Protein AF-K1S4X7-F1 (afdb_monomer_lite)

InterPro domains:
  IPR001668 Plasmid recombination enzyme [PF01076] (70-160)

Radius of gyration: 16.82 Å; chains: 1; bounding box: 41×35×46 Å

Structure (mmCIF, N/CA/C/O backbone):
data_AF-K1S4X7-F1
#
_entry.id   AF-K1S4X7-F1
#
loop_
_atom_site.group_PDB
_atom_site.id
_atom_site.type_symbol
_atom_site.label_atom_id
_atom_site.label_alt_id
_atom_site.label_comp_id
_atom_site.label_asym_id
_atom_site.label_entity_id
_atom_site.label_seq_id
_atom_site.pdbx_PDB_ins_code
_atom_site.Cartn_x
_atom_site.Cartn_y
_atom_site.Cartn_z
_atom_site.occupancy
_atom_site.B_iso_or_equiv
_atom_site.auth_seq_id
_atom_site.auth_comp_id
_atom_site.auth_asym_id
_atom_site.auth_atom_id
_atom_site.pdbx_PDB_model_num
ATOM 1 N N . MET A 1 1 ? -14.798 -7.885 1.237 1.00 91.56 1 MET A N 1
ATOM 2 C CA . MET A 1 1 ? -14.886 -7.491 -0.193 1.00 91.56 1 MET A CA 1
ATOM 3 C C . MET A 1 1 ? -13.473 -7.237 -0.687 1.00 91.56 1 MET A C 1
ATOM 5 O O . MET A 1 1 ? -12.667 -6.780 0.114 1.00 91.56 1 MET A O 1
ATOM 9 N N . ALA A 1 2 ? -13.161 -7.567 -1.940 1.00 95.06 2 ALA A N 1
ATOM 10 C CA . 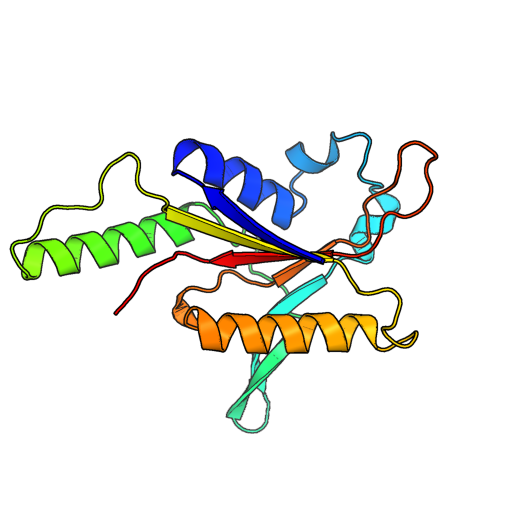ALA A 1 2 ? -11.878 -7.221 -2.541 1.00 95.06 2 ALA A CA 1
ATOM 11 C C . ALA A 1 2 ? -12.097 -6.651 -3.942 1.00 95.06 2 ALA A C 1
ATOM 13 O O . ALA A 1 2 ? -12.882 -7.205 -4.713 1.00 95.06 2 ALA A O 1
ATOM 14 N N . HIS A 1 3 ? -11.396 -5.571 -4.272 1.00 97.50 3 HIS A N 1
ATOM 15 C CA . HIS A 1 3 ? -11.354 -5.031 -5.628 1.00 97.50 3 HIS A CA 1
ATOM 16 C C . HIS A 1 3 ? -9.948 -4.540 -5.960 1.00 97.50 3 HIS A C 1
ATOM 18 O O . HIS A 1 3 ? -9.124 -4.347 -5.069 1.00 97.50 3 HIS A O 1
ATOM 24 N N . ILE A 1 4 ? -9.677 -4.364 -7.252 1.00 97.56 4 ILE A N 1
ATOM 25 C CA . ILE A 1 4 ? -8.390 -3.883 -7.747 1.00 97.56 4 ILE A CA 1
ATOM 26 C C . ILE A 1 4 ? -8.571 -2.560 -8.489 1.00 97.56 4 ILE A C 1
ATOM 28 O O . ILE A 1 4 ? -9.391 -2.458 -9.403 1.00 97.56 4 ILE A O 1
ATOM 32 N N . ALA A 1 5 ? -7.784 -1.560 -8.109 1.00 97.81 5 ALA A N 1
ATOM 33 C CA . ALA A 1 5 ? -7.686 -0.277 -8.790 1.00 97.81 5 ALA A CA 1
ATOM 34 C C . ALA A 1 5 ? -6.362 -0.179 -9.561 1.00 97.81 5 ALA A C 1
ATOM 36 O O . ALA A 1 5 ? -5.360 -0.793 -9.194 1.00 97.81 5 ALA A O 1
ATOM 37 N N . LYS A 1 6 ? -6.363 0.567 -10.670 1.00 97.81 6 LYS A N 1
ATOM 38 C CA . LYS A 1 6 ? -5.221 0.703 -11.587 1.00 97.81 6 LYS A CA 1
ATOM 39 C C . LYS A 1 6 ? -4.834 2.169 -11.703 1.00 97.81 6 LYS A C 1
ATOM 41 O O . LYS A 1 6 ? -5.687 3.000 -12.006 1.00 97.81 6 LYS A O 1
ATOM 46 N N . TYR A 1 7 ? -3.549 2.465 -11.556 1.00 97.62 7 TYR A N 1
ATOM 47 C CA . TYR A 1 7 ? -3.033 3.827 -11.547 1.00 97.62 7 TYR A CA 1
ATOM 48 C C . TYR A 1 7 ? -1.955 4.025 -12.609 1.00 97.62 7 TYR A C 1
ATOM 50 O O . TYR A 1 7 ? -0.983 3.272 -12.719 1.00 97.62 7 TYR A O 1
ATOM 58 N N . LYS A 1 8 ? -2.147 5.083 -13.398 1.00 96.75 8 LYS A N 1
ATOM 59 C CA . LYS A 1 8 ? -1.118 5.664 -14.265 1.00 96.75 8 LYS A CA 1
ATOM 60 C C . LYS A 1 8 ? -0.239 6.600 -13.439 1.00 96.75 8 LYS A C 1
ATOM 62 O O . LYS A 1 8 ? -0.669 7.062 -12.382 1.00 96.75 8 LYS A O 1
ATOM 67 N N . ALA A 1 9 ? 0.946 6.926 -13.953 1.00 95.19 9 ALA A N 1
ATOM 68 C CA . ALA A 1 9 ? 1.954 7.735 -13.260 1.00 95.19 9 ALA A CA 1
ATOM 69 C C . ALA A 1 9 ? 1.386 9.004 -12.596 1.00 95.19 9 ALA A C 1
ATOM 71 O O . ALA A 1 9 ? 1.645 9.260 -11.425 1.00 95.19 9 ALA A O 1
ATOM 72 N N . THR A 1 10 ? 0.517 9.733 -13.301 1.00 93.00 10 THR A N 1
ATOM 73 C CA . THR A 1 10 ? -0.095 10.990 -12.837 1.00 93.00 10 THR A CA 1
ATOM 74 C C . THR A 1 10 ? -0.944 10.864 -11.571 1.00 93.00 10 THR A C 1
ATOM 76 O O . THR A 1 10 ? -1.186 11.862 -10.907 1.00 93.00 10 THR A O 1
ATOM 79 N N . SER A 1 11 ? -1.426 9.665 -11.233 1.00 92.31 11 SER A N 1
ATOM 80 C CA . SER A 1 11 ? -2.316 9.440 -10.083 1.00 92.31 11 SER A CA 1
ATOM 81 C C . SER A 1 11 ? -1.630 8.724 -8.918 1.00 92.31 11 SER A C 1
ATOM 83 O O . SER A 1 11 ? -2.201 8.646 -7.833 1.00 92.31 11 SER A O 1
ATOM 85 N N . VAL A 1 12 ? -0.418 8.198 -9.122 1.00 95.81 12 VAL A N 1
ATOM 86 C CA . VAL A 1 12 ? 0.290 7.387 -8.119 1.00 95.81 12 VAL A CA 1
ATOM 87 C C . VAL A 1 12 ? 0.637 8.205 -6.879 1.00 95.81 12 VAL A C 1
ATOM 89 O O . VAL A 1 12 ? 0.397 7.738 -5.771 1.00 95.81 12 VAL A O 1
ATOM 92 N N . GLY A 1 13 ? 1.144 9.431 -7.045 1.00 93.00 13 GLY A N 1
ATOM 93 C CA . GLY A 1 13 ? 1.564 10.274 -5.919 1.00 93.00 13 GLY A CA 1
ATOM 94 C C . GLY A 1 13 ? 0.462 10.480 -4.875 1.00 93.00 13 GLY A C 1
ATOM 95 O O . GLY A 1 13 ? 0.711 10.313 -3.683 1.00 93.00 13 GLY A O 1
ATOM 96 N N . HIS A 1 14 ? -0.771 10.740 -5.322 1.00 92.38 14 HIS A N 1
ATOM 97 C CA . HIS A 1 14 ? -1.927 10.903 -4.436 1.00 92.38 14 HIS A CA 1
ATOM 98 C C . HIS A 1 14 ? -2.233 9.643 -3.624 1.00 92.38 14 HIS A C 1
ATOM 100 O O . HIS A 1 14 ? -2.485 9.726 -2.426 1.00 92.38 14 HIS A O 1
ATOM 106 N N . MET A 1 15 ? -2.189 8.473 -4.260 1.00 95.44 15 MET A N 1
ATOM 107 C CA . MET A 1 15 ? -2.454 7.210 -3.573 1.00 95.44 15 MET A CA 1
ATOM 108 C C . MET A 1 15 ? -1.351 6.854 -2.581 1.00 95.44 15 MET A C 1
ATOM 110 O O . MET A 1 15 ? -1.636 6.414 -1.475 1.00 95.44 15 MET A O 1
ATOM 114 N N . LEU A 1 16 ? -0.091 7.102 -2.940 1.00 95.06 16 LEU A N 1
ATOM 115 C CA . LEU A 1 16 ? 1.025 6.883 -2.030 1.00 95.06 16 LEU A CA 1
ATOM 116 C C . LEU A 1 16 ? 0.912 7.771 -0.783 1.00 95.06 16 LEU A C 1
ATOM 118 O O . LEU A 1 16 ? 1.188 7.294 0.316 1.00 95.06 16 LEU A O 1
ATOM 122 N N . ALA A 1 17 ? 0.506 9.035 -0.933 1.00 93.56 17 ALA A N 1
ATOM 123 C CA . ALA A 1 17 ? 0.234 9.931 0.193 1.00 93.56 17 ALA A CA 1
ATOM 124 C C . ALA A 1 17 ? -0.937 9.431 1.061 1.00 93.56 17 ALA A C 1
ATOM 126 O O . ALA A 1 17 ? -0.829 9.435 2.287 1.00 93.56 17 ALA A O 1
ATOM 127 N N . HIS A 1 18 ? -2.003 8.920 0.428 1.00 94.25 18 HIS A N 1
ATOM 128 C CA . HIS A 1 18 ? -3.157 8.320 1.114 1.00 94.25 18 HIS A CA 1
ATOM 129 C C . HIS A 1 18 ? -2.747 7.157 2.019 1.00 94.25 18 HIS A C 1
ATOM 131 O O . HIS A 1 18 ? -3.097 7.147 3.198 1.00 94.25 18 HIS A O 1
ATOM 137 N N . TYR A 1 19 ? -1.942 6.221 1.509 1.00 94.50 19 TYR A N 1
ATOM 138 C CA . TYR A 1 19 ? -1.482 5.055 2.274 1.00 94.50 19 TYR A CA 1
ATOM 139 C C . TYR A 1 19 ? -0.669 5.424 3.515 1.00 94.50 19 TYR A C 1
ATOM 141 O O . TYR A 1 19 ? -0.775 4.764 4.546 1.00 94.50 19 TYR A O 1
ATOM 149 N N . ARG A 1 20 ? 0.152 6.473 3.409 1.00 93.25 20 ARG A N 1
ATOM 150 C CA . ARG A 1 20 ? 1.003 6.960 4.501 1.00 93.25 20 ARG A CA 1
ATOM 151 C C . ARG A 1 20 ? 0.277 7.886 5.473 1.00 93.25 20 ARG A C 1
ATOM 153 O O . ARG A 1 20 ? 0.857 8.224 6.499 1.00 93.25 20 ARG A O 1
ATOM 160 N N . ARG A 1 21 ? -0.954 8.302 5.148 1.00 93.19 21 ARG A N 1
ATOM 161 C CA . ARG A 1 21 ? -1.677 9.363 5.863 1.00 93.19 21 ARG A CA 1
ATOM 162 C C . ARG A 1 21 ? -0.864 10.658 5.948 1.00 93.19 21 ARG A C 1
ATOM 164 O O . ARG A 1 21 ? -0.832 11.317 6.984 1.00 93.19 21 ARG A O 1
ATOM 171 N N . ASP A 1 22 ? -0.222 11.037 4.840 1.00 90.50 22 ASP A N 1
ATOM 172 C CA . ASP A 1 22 ? 0.417 12.352 4.720 1.00 90.50 22 ASP A CA 1
ATOM 173 C C . ASP A 1 22 ? -0.613 13.467 4.987 1.00 90.50 22 ASP A C 1
ATOM 175 O O . ASP A 1 22 ? -1.813 13.275 4.775 1.00 90.50 22 ASP A O 1
ATOM 179 N N . ALA A 1 23 ? -0.151 14.659 5.380 1.00 84.94 23 ALA A N 1
ATOM 180 C CA . ALA A 1 23 ? -1.018 15.780 5.764 1.00 84.94 23 ALA A CA 1
ATOM 181 C C . ALA A 1 23 ? -2.136 16.084 4.746 1.00 84.94 23 ALA A C 1
ATOM 183 O O . ALA A 1 23 ? -3.286 16.258 5.137 1.00 84.94 23 ALA A O 1
ATOM 184 N N . SER A 1 24 ? -1.833 16.034 3.445 1.00 80.56 24 SER A N 1
ATOM 185 C CA . SER A 1 24 ? -2.806 16.252 2.361 1.00 80.56 24 SER A CA 1
ATOM 186 C C . SER A 1 24 ? -3.934 15.214 2.298 1.00 80.56 24 SER A C 1
ATOM 188 O O . SER A 1 24 ? -4.953 15.437 1.649 1.00 80.56 24 SER A O 1
ATOM 190 N N . SER A 1 25 ? -3.767 14.059 2.943 1.00 77.75 25 SER A N 1
ATOM 191 C CA . SER A 1 25 ? -4.801 13.026 3.051 1.00 77.75 25 SER A CA 1
ATOM 192 C C . SER A 1 25 ? -5.697 13.239 4.267 1.00 77.75 25 SER A C 1
ATOM 194 O O . SER A 1 25 ? -6.858 12.851 4.225 1.00 77.75 25 SER A O 1
ATOM 196 N N . LEU A 1 26 ? -5.187 13.885 5.320 1.00 77.19 26 LEU A N 1
ATOM 197 C CA . LEU A 1 26 ? -5.915 14.143 6.568 1.00 77.19 26 LEU A CA 1
ATOM 198 C C . LEU A 1 26 ? -6.909 15.311 6.468 1.00 77.19 26 LEU A C 1
ATOM 200 O O . LEU A 1 26 ? -7.702 15.512 7.379 1.00 77.19 26 LEU A O 1
ATOM 204 N N . GLU A 1 27 ? -6.900 16.054 5.360 1.00 78.06 27 GLU A N 1
ATOM 205 C CA . GLU A 1 27 ? -7.887 17.102 5.054 1.00 78.06 27 GLU A CA 1
ATOM 206 C C . GLU A 1 27 ? -9.257 16.535 4.632 1.00 78.06 27 GLU A C 1
ATOM 208 O O . GLU A 1 27 ? -10.179 17.291 4.337 1.00 78.06 27 GLU A O 1
ATOM 213 N N . ARG A 1 28 ? -9.404 15.205 4.563 1.00 81.06 28 ARG A N 1
ATOM 214 C CA . ARG A 1 28 ? -10.652 14.547 4.166 1.00 81.06 28 ARG A CA 1
ATOM 215 C C . ARG A 1 28 ? -11.596 14.366 5.349 1.00 81.06 28 ARG A C 1
ATOM 217 O O . ARG A 1 28 ? -11.221 13.785 6.362 1.00 81.06 28 ARG A O 1
ATOM 224 N N . ASP A 1 29 ? -12.864 14.711 5.142 1.00 85.75 29 ASP A N 1
ATOM 225 C CA . ASP A 1 29 ? -13.922 14.622 6.161 1.00 85.75 29 ASP A CA 1
ATOM 226 C C . ASP A 1 29 ? -14.184 13.198 6.687 1.00 85.75 29 ASP A C 1
ATOM 228 O O . ASP A 1 29 ? -14.803 13.027 7.735 1.00 85.75 29 ASP A O 1
ATOM 232 N N . ASN A 1 30 ? -13.755 12.165 5.954 1.00 91.00 30 ASN A N 1
ATOM 233 C CA . ASN A 1 30 ? -13.990 10.765 6.308 1.00 91.00 30 ASN A CA 1
ATOM 234 C C . ASN A 1 30 ? -12.835 10.111 7.079 1.00 91.00 30 ASN A C 1
ATOM 236 O O . ASN A 1 30 ? -12.909 8.911 7.327 1.00 91.00 30 ASN A O 1
ATOM 240 N N . ILE A 1 31 ? -11.780 10.849 7.434 1.00 93.44 31 ILE A N 1
ATOM 241 C CA . ILE A 1 31 ? -10.670 10.347 8.251 1.00 93.44 31 ILE A CA 1
ATOM 242 C C . ILE A 1 31 ? -10.742 11.003 9.627 1.00 93.44 31 ILE A C 1
ATOM 244 O O . ILE A 1 31 ? -10.773 12.224 9.729 1.00 93.44 31 ILE A O 1
ATOM 248 N N . ASP A 1 32 ? -10.738 10.202 10.694 1.00 93.81 32 ASP A N 1
ATOM 249 C CA . ASP A 1 32 ? -10.619 10.709 12.063 1.00 93.81 32 ASP A CA 1
ATOM 250 C C . ASP A 1 32 ? -9.141 10.701 12.502 1.00 93.81 32 ASP A C 1
ATOM 252 O O . ASP A 1 32 ? -8.582 9.633 12.798 1.00 93.81 32 ASP A O 1
ATOM 256 N N . PRO A 1 33 ? -8.494 11.877 12.644 1.00 92.06 33 PRO A N 1
ATOM 257 C CA . PRO A 1 33 ? -7.085 11.967 13.024 1.00 92.06 33 PRO A CA 1
ATOM 258 C C . PRO A 1 33 ? -6.765 11.296 14.366 1.00 92.06 33 PRO A C 1
ATOM 260 O O . PRO A 1 33 ? -5.643 10.839 14.588 1.00 92.06 33 PRO A O 1
ATOM 263 N N . LYS A 1 34 ? -7.742 11.187 15.279 1.00 93.12 34 LYS A N 1
ATOM 264 C CA . LYS A 1 34 ? -7.545 10.548 16.592 1.00 93.12 34 LYS A CA 1
ATOM 265 C C . LYS A 1 34 ? -7.418 9.030 16.484 1.00 93.12 34 LYS A C 1
ATOM 267 O O . LYS A 1 34 ? -6.928 8.393 17.425 1.00 93.12 34 LYS A O 1
ATOM 272 N N . ARG A 1 35 ? -7.863 8.449 15.367 1.00 95.12 35 ARG A N 1
ATOM 273 C CA . ARG A 1 35 ? -7.864 7.008 15.107 1.00 95.12 35 ARG A CA 1
ATOM 274 C C . ARG A 1 35 ? -6.708 6.542 14.234 1.00 95.12 35 ARG A C 1
ATOM 276 O O . ARG A 1 35 ? -6.434 5.351 14.273 1.00 95.12 35 ARG A O 1
ATOM 283 N N . VAL A 1 36 ? -5.989 7.439 13.555 1.00 94.19 36 VAL A N 1
ATOM 284 C CA . VAL A 1 36 ? -4.813 7.109 12.716 1.00 94.19 36 VAL A CA 1
ATOM 285 C C . VAL A 1 36 ? -3.777 6.269 13.472 1.00 94.19 36 VAL A C 1
ATOM 287 O O . VAL A 1 36 ? -3.158 5.377 12.910 1.00 94.19 36 VAL A O 1
ATOM 290 N N . LYS A 1 37 ? -3.641 6.458 14.790 1.00 94.25 37 LYS A N 1
ATOM 291 C CA . LYS A 1 37 ? -2.779 5.622 15.651 1.00 94.25 37 LYS A CA 1
ATOM 292 C C . LYS A 1 37 ? -3.140 4.125 15.676 1.00 94.25 37 LYS A C 1
ATOM 294 O O . LYS A 1 37 ? -2.360 3.329 16.192 1.00 94.25 37 LYS A O 1
ATOM 299 N N . ASN A 1 38 ? -4.334 3.759 15.210 1.00 95.75 38 ASN A N 1
ATOM 300 C CA . ASN A 1 38 ? -4.811 2.379 15.121 1.00 95.75 38 ASN A CA 1
ATOM 301 C C . ASN A 1 38 ? -4.470 1.733 13.772 1.00 95.75 38 ASN A C 1
ATOM 303 O O . ASN A 1 38 ? -4.586 0.509 13.649 1.00 95.75 38 ASN A O 1
ATOM 307 N N . ASP A 1 39 ? -4.076 2.530 12.778 1.00 96.69 39 ASP A N 1
ATOM 308 C CA . ASP A 1 39 ? -3.611 2.030 11.492 1.00 96.69 39 ASP A CA 1
ATOM 309 C C . ASP A 1 39 ? -2.346 1.193 11.677 1.00 96.69 39 ASP A C 1
ATOM 311 O O . ASP A 1 39 ? -1.598 1.315 12.654 1.00 96.69 39 ASP A O 1
ATOM 315 N N . MET A 1 40 ? -2.096 0.305 10.723 1.00 97.06 40 MET A N 1
ATOM 316 C CA . MET A 1 40 ? -0.873 -0.485 10.722 1.00 97.06 40 MET A CA 1
ATOM 317 C C . MET A 1 40 ? -0.380 -0.749 9.312 1.00 97.06 40 MET A C 1
ATOM 319 O O . MET A 1 40 ? -1.159 -0.863 8.369 1.00 97.06 40 MET A O 1
ATOM 323 N N . VAL A 1 41 ? 0.927 -0.952 9.198 1.00 98.06 41 VAL A N 1
ATOM 324 C CA . VAL A 1 41 ? 1.551 -1.422 7.965 1.00 98.06 41 VAL A CA 1
ATOM 325 C C . VAL A 1 41 ? 1.992 -2.866 8.155 1.00 98.06 41 VAL A C 1
ATOM 327 O O . VAL A 1 41 ? 2.603 -3.218 9.167 1.00 98.06 41 VAL A O 1
ATOM 330 N N . VAL A 1 42 ? 1.669 -3.716 7.186 1.00 98.00 42 VAL A N 1
ATOM 331 C CA . VAL A 1 42 ? 2.143 -5.096 7.105 1.00 98.00 42 VAL A CA 1
ATOM 332 C C . VAL A 1 42 ? 3.134 -5.250 5.960 1.00 98.00 42 VAL A C 1
ATOM 334 O O . VAL A 1 42 ? 2.987 -4.656 4.894 1.00 98.00 42 VAL A O 1
ATOM 337 N N . GLY A 1 43 ? 4.166 -6.052 6.188 1.00 97.62 43 GLY A N 1
ATOM 338 C CA . GLY A 1 43 ? 5.242 -6.262 5.231 1.00 97.62 43 GLY A CA 1
ATOM 339 C C . GLY A 1 43 ? 5.973 -7.571 5.484 1.00 97.62 43 GLY A C 1
ATOM 340 O O . GLY A 1 43 ? 5.785 -8.214 6.522 1.00 97.62 43 GLY A O 1
ATOM 341 N N . HIS A 1 44 ? 6.796 -7.963 4.513 1.00 96.94 44 HIS A N 1
ATOM 342 C CA . HIS A 1 44 ? 7.714 -9.089 4.665 1.00 96.94 44 HIS A CA 1
ATOM 343 C C . HIS A 1 44 ? 8.932 -8.667 5.477 1.00 96.94 44 HIS A C 1
ATOM 345 O O . HIS A 1 44 ? 9.469 -7.581 5.275 1.00 96.94 44 HIS A O 1
ATOM 351 N N . TYR A 1 45 ? 9.388 -9.541 6.365 1.00 94.94 45 TYR A N 1
ATOM 352 C CA . TYR A 1 45 ? 10.673 -9.411 7.040 1.00 94.94 45 TYR A CA 1
ATOM 353 C C . TYR A 1 45 ? 11.238 -10.795 7.360 1.00 94.94 45 TYR A C 1
ATOM 355 O O . TYR A 1 45 ? 10.504 -11.784 7.446 1.00 94.94 45 TYR A O 1
ATOM 363 N N . THR A 1 46 ? 12.551 -10.863 7.550 1.00 96.06 46 THR A N 1
ATOM 364 C CA . THR A 1 46 ? 13.224 -12.076 8.014 1.00 96.06 46 THR A CA 1
ATOM 365 C C . THR A 1 46 ? 13.144 -12.133 9.536 1.00 96.06 46 THR A C 1
ATOM 367 O O . THR A 1 46 ? 13.606 -11.219 10.221 1.00 96.06 46 THR A O 1
ATOM 370 N N . ASN A 1 47 ? 12.523 -13.179 10.081 1.00 94.94 47 ASN A N 1
ATOM 371 C CA . ASN A 1 47 ? 12.428 -13.365 11.527 1.00 94.94 47 ASN A CA 1
ATOM 372 C C . ASN A 1 47 ? 13.772 -13.828 12.134 1.00 94.94 47 ASN A C 1
ATOM 374 O O . ASN A 1 47 ? 14.750 -14.064 11.427 1.00 94.94 47 ASN A O 1
ATOM 378 N N . LYS A 1 48 ? 13.811 -13.996 13.463 1.00 94.88 48 LYS A N 1
ATOM 379 C CA . LYS A 1 48 ? 15.011 -14.444 14.198 1.00 94.88 48 LYS A CA 1
ATOM 380 C C . LYS A 1 48 ? 15.543 -15.815 13.751 1.00 94.88 48 LYS A C 1
ATOM 382 O O . LYS A 1 48 ? 16.721 -16.084 13.944 1.00 94.88 48 LYS A O 1
ATOM 387 N N . ASP A 1 49 ? 14.698 -16.639 13.135 1.00 96.50 49 ASP A N 1
ATOM 388 C CA . ASP A 1 49 ? 15.041 -17.978 12.641 1.00 96.50 49 ASP A CA 1
ATOM 389 C C . ASP A 1 49 ? 15.472 -17.969 11.163 1.00 96.50 49 ASP A C 1
ATOM 391 O O . ASP A 1 49 ? 15.571 -19.025 10.540 1.00 96.50 49 ASP A O 1
ATOM 395 N N . GLY A 1 50 ? 15.653 -16.790 10.556 1.00 96.31 50 GLY A N 1
ATOM 396 C CA . GLY A 1 50 ? 16.014 -16.665 9.143 1.00 96.31 50 GLY A CA 1
ATOM 397 C C . GLY A 1 50 ? 14.857 -16.917 8.170 1.00 96.31 50 GLY A C 1
ATOM 398 O O . GLY A 1 50 ? 15.083 -17.022 6.966 1.00 96.31 50 GLY A O 1
ATOM 399 N N . ARG A 1 51 ? 13.612 -17.019 8.651 1.00 96.62 51 ARG A N 1
ATOM 400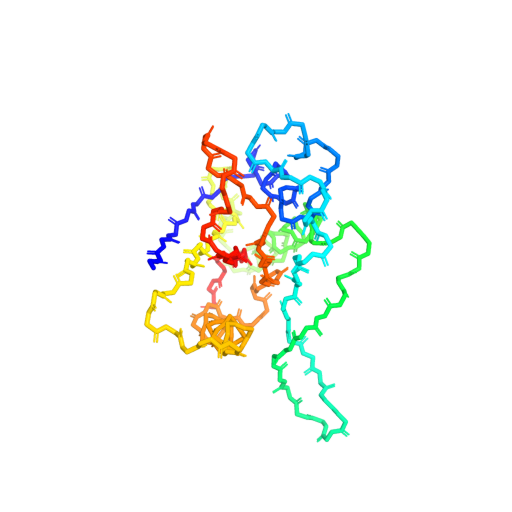 C CA . ARG A 1 51 ? 12.437 -17.292 7.812 1.00 96.62 51 ARG A CA 1
ATOM 401 C C . ARG A 1 51 ? 11.780 -15.999 7.356 1.00 96.62 51 ARG A C 1
ATOM 403 O O . ARG A 1 51 ? 11.520 -15.110 8.169 1.00 96.62 51 ARG A O 1
ATOM 410 N N . LEU A 1 52 ? 11.444 -15.936 6.070 1.00 95.31 52 LEU A N 1
ATOM 411 C CA . LEU A 1 52 ? 10.602 -14.877 5.526 1.00 95.31 52 LEU A CA 1
ATOM 412 C C . LEU A 1 52 ? 9.182 -15.028 6.076 1.00 95.31 52 LEU A C 1
ATOM 414 O O . LEU A 1 52 ? 8.548 -16.071 5.910 1.00 95.31 52 LEU A O 1
ATOM 418 N N . VAL A 1 53 ? 8.687 -13.991 6.740 1.00 96.50 53 VAL A N 1
ATOM 419 C CA . VAL A 1 53 ? 7.345 -13.958 7.326 1.00 96.50 53 VAL A CA 1
ATOM 420 C C . VAL A 1 53 ? 6.687 -12.608 7.063 1.00 96.50 53 VAL A C 1
ATOM 422 O O . VAL A 1 53 ? 7.363 -11.615 6.809 1.00 96.50 53 VAL A O 1
ATOM 425 N N . VAL A 1 54 ? 5.359 -12.556 7.186 1.00 97.94 54 VAL A N 1
ATOM 426 C CA . VAL A 1 54 ? 4.604 -11.296 7.192 1.00 97.94 54 VAL A CA 1
ATOM 427 C C . VAL A 1 54 ? 4.172 -10.929 8.600 1.00 97.94 54 VAL A C 1
ATOM 429 O O . VAL A 1 54 ? 3.578 -11.739 9.324 1.00 97.94 54 VAL A O 1
ATOM 432 N N . GLY A 1 55 ? 4.397 -9.671 8.960 1.00 97.25 55 GLY A N 1
ATOM 433 C CA . GLY A 1 55 ? 3.933 -9.082 10.210 1.00 97.25 55 GLY A CA 1
ATOM 434 C C . GLY A 1 55 ? 3.858 -7.568 10.128 1.00 97.25 55 GLY A C 1
ATOM 435 O O . GLY A 1 55 ? 3.954 -6.996 9.044 1.00 97.25 55 GLY A O 1
ATOM 436 N N . ARG A 1 56 ? 3.638 -6.940 11.285 1.00 96.81 56 ARG A N 1
ATOM 437 C CA . ARG A 1 56 ? 3.637 -5.482 11.398 1.00 96.81 56 ARG A CA 1
ATOM 438 C C . ARG A 1 56 ? 5.049 -4.955 11.199 1.00 96.81 56 ARG A C 1
ATOM 440 O O . ARG A 1 56 ? 5.986 -5.485 11.793 1.00 96.81 56 ARG A O 1
ATOM 447 N N . VAL A 1 57 ? 5.170 -3.915 10.392 1.00 96.06 57 VAL A N 1
ATOM 448 C CA . VAL A 1 57 ? 6.436 -3.248 10.098 1.00 96.06 57 VAL A CA 1
ATOM 449 C C . VAL A 1 57 ? 6.268 -1.746 10.263 1.00 96.06 57 VAL A C 1
ATOM 451 O O . VAL A 1 57 ? 5.165 -1.218 10.136 1.00 96.06 57 VAL A O 1
ATOM 454 N N . VAL A 1 58 ? 7.373 -1.062 10.537 1.00 94.12 58 VAL A N 1
ATOM 455 C CA . VAL A 1 58 ? 7.443 0.394 10.430 1.00 94.12 58 VAL A CA 1
ATOM 456 C 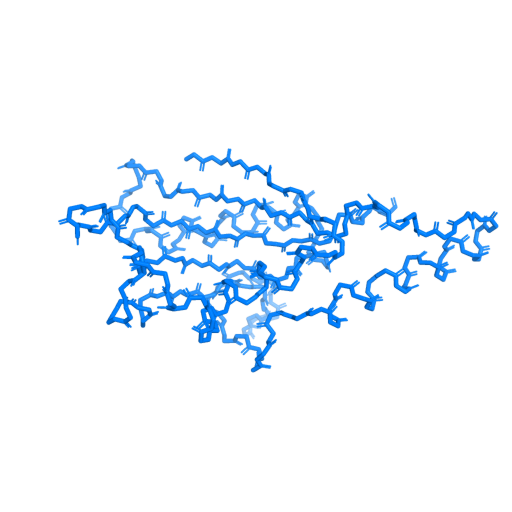C . VAL A 1 58 ? 8.080 0.689 9.073 1.00 94.12 58 VAL A C 1
ATOM 458 O O . VAL A 1 58 ? 9.227 0.278 8.863 1.00 94.12 5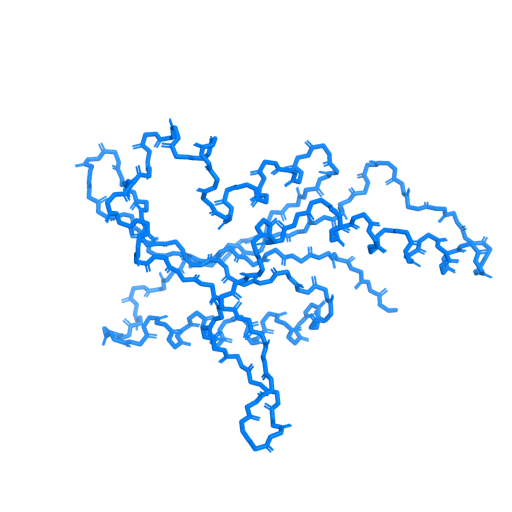8 VAL A O 1
ATOM 461 N N . PRO A 1 59 ? 7.356 1.303 8.120 1.00 89.75 59 PRO A N 1
ATOM 462 C CA . PRO A 1 59 ? 7.955 1.693 6.852 1.00 89.75 59 PRO A CA 1
ATOM 463 C C . PRO A 1 59 ? 9.036 2.751 7.092 1.00 89.75 59 PRO A C 1
ATOM 465 O O . PRO A 1 59 ? 9.023 3.458 8.102 1.00 89.75 59 PRO A O 1
ATOM 468 N N . ARG A 1 60 ? 9.976 2.876 6.152 1.00 90.12 60 ARG A N 1
ATOM 469 C CA . ARG A 1 60 ? 10.902 4.012 6.166 1.00 90.12 60 ARG A CA 1
ATOM 470 C C . ARG A 1 60 ? 10.108 5.306 6.031 1.00 90.12 60 ARG A C 1
ATOM 472 O O . ARG A 1 60 ? 9.061 5.333 5.383 1.00 90.12 60 ARG A O 1
ATOM 479 N N . GLU A 1 61 ? 10.611 6.369 6.642 1.00 89.56 61 GLU A N 1
ATOM 480 C CA . GLU A 1 61 ? 9.971 7.677 6.572 1.00 89.56 61 GLU A CA 1
ATOM 481 C C . GLU A 1 61 ? 9.753 8.094 5.109 1.00 89.56 61 GLU A C 1
ATOM 483 O O . GLU A 1 61 ? 10.650 7.986 4.271 1.00 89.56 61 GLU A O 1
ATOM 488 N N . GLY A 1 62 ? 8.524 8.505 4.790 1.00 88.44 62 GLY A N 1
ATOM 489 C CA . GLY A 1 62 ? 8.131 8.877 3.432 1.00 88.44 62 GLY A CA 1
ATOM 490 C C . GLY A 1 62 ? 8.005 7.713 2.440 1.00 88.44 62 GLY A C 1
ATOM 491 O O . GLY A 1 62 ? 7.761 7.968 1.262 1.00 88.44 62 GLY A O 1
ATOM 492 N N . GLU A 1 63 ? 8.142 6.449 2.855 1.00 92.19 63 GLU A N 1
ATOM 493 C CA . GLU A 1 63 ? 7.938 5.285 1.986 1.00 92.19 63 GLU A CA 1
ATOM 494 C C . GLU A 1 63 ? 6.573 4.609 2.202 1.00 92.19 63 GLU A C 1
ATOM 496 O O . GLU A 1 63 ? 6.045 4.596 3.315 1.00 92.19 63 GLU A O 1
ATOM 501 N N . PRO A 1 64 ? 5.989 4.023 1.140 1.00 92.94 64 PRO A N 1
ATOM 502 C CA . PRO A 1 64 ? 6.480 3.989 -0.241 1.00 92.94 64 PRO A CA 1
ATOM 503 C C . PRO A 1 64 ? 6.259 5.331 -0.944 1.00 92.94 64 PRO A C 1
ATOM 505 O O . PRO A 1 64 ? 5.260 5.976 -0.685 1.00 92.94 64 PRO A O 1
ATOM 508 N N . ASN A 1 65 ? 7.135 5.745 -1.859 1.00 94.69 65 ASN A N 1
ATOM 509 C CA . ASN A 1 65 ? 7.014 6.999 -2.628 1.00 94.69 65 ASN A CA 1
ATOM 510 C C . ASN A 1 65 ? 7.191 6.768 -4.138 1.00 94.69 65 ASN A C 1
ATOM 512 O O . ASN A 1 65 ? 7.453 5.644 -4.577 1.00 94.69 65 ASN A O 1
ATOM 516 N N . TRP A 1 66 ? 7.043 7.834 -4.936 1.00 95.75 66 TRP A N 1
ATOM 517 C CA . TRP A 1 66 ? 7.193 7.775 -6.394 1.00 95.75 66 TRP A CA 1
ATOM 518 C C . TRP A 1 66 ? 8.516 7.132 -6.820 1.00 95.75 66 TRP A C 1
ATOM 520 O O . TRP A 1 66 ? 8.511 6.290 -7.714 1.00 95.75 66 TRP A O 1
ATOM 530 N N . GLY A 1 67 ? 9.613 7.418 -6.111 1.00 95.62 67 GLY A N 1
ATOM 531 C CA . GLY A 1 67 ? 10.925 6.840 -6.399 1.00 95.62 67 GLY A CA 1
ATOM 532 C C . GLY A 1 67 ? 10.943 5.307 -6.368 1.00 95.62 67 GLY A 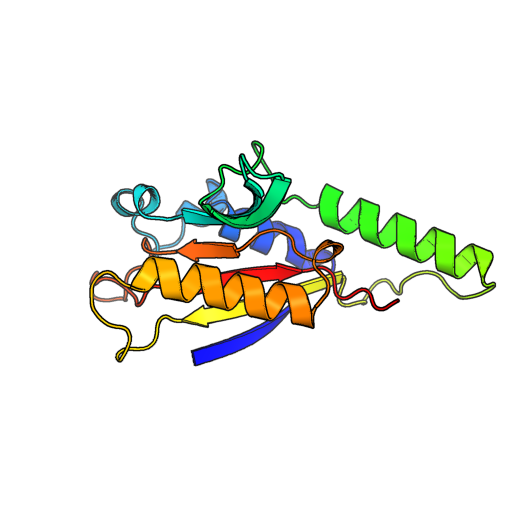C 1
ATOM 533 O O . GLY A 1 67 ? 11.730 4.686 -7.075 1.00 95.62 67 GLY A O 1
ATOM 534 N N . THR A 1 68 ? 10.051 4.661 -5.607 1.00 93.50 68 THR A N 1
ATOM 535 C CA . THR A 1 68 ? 9.904 3.193 -5.639 1.00 93.50 68 THR A CA 1
ATOM 536 C C . THR A 1 68 ? 9.354 2.707 -6.978 1.00 93.50 68 THR A C 1
ATOM 538 O O . THR A 1 68 ? 9.848 1.725 -7.528 1.00 93.50 68 THR A O 1
ATOM 541 N N . VAL A 1 69 ? 8.339 3.388 -7.513 1.00 95.94 69 VAL A N 1
ATOM 542 C CA . VAL A 1 69 ? 7.709 3.041 -8.794 1.00 95.94 69 VAL A CA 1
ATOM 543 C C . VAL A 1 69 ? 8.630 3.407 -9.955 1.00 95.94 69 VAL A C 1
ATOM 545 O O . VAL A 1 69 ? 8.822 2.598 -10.858 1.00 95.94 69 VAL A O 1
ATOM 548 N N . GLU A 1 70 ? 9.252 4.581 -9.892 1.00 96.44 70 GLU A N 1
ATOM 549 C CA . GLU A 1 70 ? 10.191 5.087 -10.892 1.00 96.44 70 GLU A CA 1
ATOM 550 C C . GLU A 1 70 ? 11.371 4.136 -11.107 1.00 96.44 70 GLU A C 1
ATOM 552 O O . GLU A 1 70 ? 11.545 3.640 -12.219 1.00 96.44 70 GLU A O 1
ATOM 557 N N . ARG A 1 71 ? 12.078 3.741 -10.037 1.00 96.06 71 ARG A N 1
ATOM 558 C CA . ARG A 1 71 ? 13.189 2.772 -10.125 1.00 96.06 71 ARG A CA 1
ATOM 559 C C . ARG A 1 71 ? 12.772 1.435 -10.736 1.00 96.06 71 ARG A C 1
ATOM 561 O O . ARG A 1 71 ? 13.554 0.767 -11.410 1.00 96.06 71 ARG A O 1
ATOM 568 N N . ARG A 1 72 ? 11.533 1.003 -10.491 1.00 95.81 72 ARG A N 1
ATOM 569 C CA . ARG A 1 72 ? 11.006 -0.242 -11.063 1.00 95.81 72 ARG A CA 1
ATOM 570 C C . ARG A 1 72 ? 10.680 -0.087 -12.551 1.00 95.81 72 ARG A C 1
ATOM 572 O O . ARG A 1 72 ? 10.965 -1.007 -13.312 1.00 95.81 72 ARG A O 1
ATOM 579 N N . ILE A 1 73 ? 10.150 1.062 -12.978 1.00 96.06 73 ILE A N 1
ATOM 580 C CA . ILE A 1 73 ? 9.966 1.392 -14.402 1.00 96.06 73 ILE A CA 1
ATOM 581 C C . ILE A 1 73 ? 11.321 1.457 -15.116 1.00 96.06 73 ILE A C 1
ATOM 583 O O . ILE A 1 73 ? 11.449 0.909 -16.209 1.00 96.06 73 ILE A O 1
ATOM 587 N N . GLU A 1 74 ? 12.326 2.090 -14.509 1.00 96.62 74 GLU A N 1
ATOM 588 C CA . GLU A 1 74 ? 13.690 2.172 -15.047 1.00 96.62 74 GLU A CA 1
ATOM 589 C C . GLU A 1 74 ? 14.267 0.777 -15.288 1.00 96.62 74 GLU A C 1
ATOM 591 O O . GLU A 1 74 ? 14.625 0.459 -16.421 1.00 96.62 74 GLU A O 1
ATOM 596 N N . ARG A 1 75 ? 14.219 -0.100 -14.278 1.00 95.88 75 ARG A N 1
ATOM 597 C CA . ARG A 1 75 ? 14.657 -1.498 -14.401 1.00 95.88 75 ARG A CA 1
ATOM 598 C C . ARG A 1 75 ? 13.939 -2.246 -15.530 1.00 95.88 75 ARG A C 1
ATOM 600 O O . ARG A 1 75 ? 14.568 -2.978 -16.292 1.00 95.88 75 ARG A O 1
ATOM 607 N N . VAL A 1 76 ? 12.621 -2.070 -15.662 1.00 95.50 76 VAL A N 1
ATOM 608 C CA . VAL A 1 76 ? 11.852 -2.671 -16.767 1.00 95.50 76 VAL A CA 1
ATOM 609 C C . VAL A 1 76 ? 12.312 -2.114 -18.112 1.00 95.50 76 VAL A C 1
ATOM 611 O O . VAL A 1 76 ? 12.509 -2.877 -19.054 1.00 95.50 76 VAL A O 1
ATOM 614 N N . ASN A 1 77 ? 12.512 -0.802 -18.222 1.00 96.44 77 ASN A N 1
ATOM 615 C CA . ASN A 1 77 ? 12.955 -0.166 -19.460 1.00 96.44 77 ASN A CA 1
ATOM 616 C C . ASN A 1 77 ? 14.361 -0.612 -19.873 1.00 96.44 77 ASN A C 1
ATOM 618 O O . ASN A 1 77 ? 14.589 -0.838 -21.062 1.00 96.44 77 ASN A O 1
ATOM 622 N N . GLU A 1 78 ? 15.280 -0.778 -18.922 1.00 96.88 78 GLU A N 1
ATOM 623 C CA . GLU A 1 78 ? 16.614 -1.334 -19.166 1.00 96.88 78 GLU A CA 1
ATOM 624 C C . GLU A 1 78 ? 16.528 -2.758 -19.728 1.00 96.88 78 GLU A C 1
ATOM 626 O O . GLU A 1 78 ? 17.124 -3.045 -20.769 1.00 96.88 78 GLU A O 1
ATOM 631 N N . ALA A 1 79 ? 15.713 -3.622 -19.115 1.00 95.00 79 ALA A N 1
ATOM 632 C CA . ALA A 1 79 ? 15.495 -4.988 -19.590 1.00 95.00 79 ALA A CA 1
ATOM 633 C C . ALA A 1 79 ? 14.833 -5.030 -20.983 1.00 95.00 79 ALA A C 1
ATOM 635 O O . ALA A 1 79 ? 15.259 -5.788 -21.855 1.00 95.00 79 ALA A O 1
ATOM 636 N N . GLN A 1 80 ? 13.823 -4.187 -21.235 1.00 95.31 80 GLN A N 1
ATOM 637 C CA . GLN A 1 80 ? 13.182 -4.081 -22.552 1.00 95.31 80 GLN A CA 1
ATOM 638 C C . GLN A 1 80 ? 14.177 -3.606 -23.616 1.00 95.31 80 GLN A C 1
ATOM 640 O O . GLN A 1 80 ? 14.227 -4.190 -24.697 1.00 95.31 80 GLN A O 1
ATOM 645 N N . LYS A 1 81 ? 15.011 -2.604 -23.304 1.00 96.81 81 LYS A N 1
ATOM 646 C CA . LYS A 1 81 ? 16.059 -2.107 -24.204 1.00 96.81 81 LYS A CA 1
ATOM 647 C C . LYS A 1 81 ? 17.070 -3.203 -24.542 1.00 96.81 81 LYS A C 1
ATOM 649 O O . LYS A 1 81 ? 17.384 -3.379 -25.716 1.00 96.81 81 LYS A O 1
ATOM 654 N N . ALA A 1 82 ? 17.537 -3.957 -23.545 1.00 96.81 82 ALA A N 1
ATOM 655 C CA . ALA A 1 82 ? 18.438 -5.092 -23.752 1.00 96.81 82 ALA A CA 1
ATOM 656 C C . ALA A 1 82 ? 17.806 -6.188 -24.632 1.00 96.81 82 ALA A C 1
ATOM 658 O O . ALA A 1 82 ? 18.493 -6.809 -25.437 1.00 96.81 82 ALA A O 1
ATOM 659 N N . ALA A 1 83 ? 16.487 -6.375 -24.538 1.00 95.94 83 ALA A N 1
ATOM 660 C CA . ALA A 1 83 ? 15.722 -7.308 -25.362 1.00 95.94 83 ALA A CA 1
ATOM 661 C C . ALA A 1 83 ? 15.292 -6.747 -26.738 1.00 95.94 83 ALA A C 1
ATOM 663 O O . ALA A 1 83 ? 14.504 -7.391 -27.432 1.00 95.94 83 ALA A O 1
ATOM 664 N N . GLY A 1 84 ? 15.733 -5.543 -27.131 1.00 96.69 84 GLY A N 1
ATOM 665 C CA . GLY A 1 84 ? 15.327 -4.898 -28.389 1.00 96.69 84 GLY A CA 1
ATOM 666 C C . GLY A 1 84 ? 13.846 -4.493 -28.445 1.00 96.69 84 GLY A C 1
ATOM 667 O O . GLY A 1 84 ? 13.292 -4.284 -29.525 1.00 96.69 84 GLY A O 1
ATOM 668 N N . LYS A 1 85 ? 13.183 -4.399 -27.290 1.00 95.38 85 LYS A N 1
ATOM 669 C CA . LYS A 1 85 ? 11.771 -4.033 -27.148 1.00 95.38 85 LYS A CA 1
ATOM 670 C C . LYS A 1 85 ? 11.615 -2.545 -26.820 1.00 95.38 85 LYS A C 1
ATOM 672 O O . LYS A 1 85 ? 12.557 -1.845 -26.452 1.00 95.38 85 LYS A O 1
ATOM 677 N N . ARG A 1 86 ? 10.389 -2.041 -26.978 1.00 95.06 86 ARG A N 1
ATOM 678 C CA . ARG A 1 86 ? 10.052 -0.640 -26.685 1.00 95.06 86 ARG A CA 1
ATOM 679 C C . ARG A 1 86 ? 10.012 -0.391 -25.177 1.00 95.06 86 ARG A C 1
ATOM 681 O O . ARG A 1 86 ? 9.624 -1.267 -24.410 1.00 95.06 86 ARG A O 1
ATOM 688 N N . ALA A 1 87 ? 10.346 0.834 -24.782 1.00 95.38 87 ALA A N 1
ATOM 689 C CA . ALA A 1 87 ? 10.180 1.298 -23.410 1.00 95.38 87 ALA A CA 1
ATOM 690 C C . ALA A 1 87 ? 8.707 1.258 -22.961 1.00 95.38 87 ALA A C 1
ATOM 692 O O . ALA A 1 87 ? 7.777 1.236 -23.776 1.00 95.38 87 ALA A O 1
ATOM 693 N N . THR A 1 88 ? 8.506 1.305 -21.645 1.00 94.81 88 THR A N 1
ATOM 694 C CA . THR A 1 88 ? 7.194 1.391 -21.004 1.00 94.81 88 THR A CA 1
ATOM 695 C C . THR A 1 88 ? 6.411 2.579 -21.560 1.00 94.81 88 THR A C 1
ATOM 697 O O . THR A 1 88 ? 6.873 3.719 -21.563 1.00 94.81 88 THR A O 1
ATOM 700 N N . ARG A 1 89 ? 5.196 2.311 -22.044 1.00 95.94 89 ARG A N 1
ATOM 701 C CA . ARG A 1 89 ? 4.287 3.338 -22.573 1.00 95.94 89 ARG A CA 1
ATOM 702 C C . ARG A 1 89 ? 3.903 4.354 -21.490 1.00 95.94 89 ARG A C 1
ATOM 704 O O . ARG A 1 89 ? 3.636 3.982 -20.351 1.00 95.94 89 ARG A O 1
ATOM 711 N N . LYS A 1 90 ? 3.786 5.631 -21.868 1.00 93.31 90 LYS A N 1
ATOM 712 C CA . LYS A 1 90 ? 3.450 6.746 -20.956 1.00 93.31 90 LYS A CA 1
ATOM 713 C C . LYS A 1 90 ? 2.123 6.584 -20.205 1.00 93.31 90 LYS A C 1
ATOM 715 O O . LYS A 1 90 ? 1.926 7.162 -19.145 1.00 93.31 90 LYS A O 1
ATOM 720 N N . ASP A 1 91 ? 1.192 5.828 -20.775 1.00 94.81 91 ASP A N 1
ATOM 721 C CA . ASP A 1 91 ? -0.138 5.569 -20.233 1.00 94.81 91 ASP A CA 1
ATOM 722 C C . ASP A 1 91 ? -0.266 4.155 -19.639 1.00 94.81 91 ASP A C 1
ATOM 724 O O . ASP A 1 91 ? -1.383 3.670 -19.432 1.00 94.81 91 ASP A O 1
ATOM 728 N N . ALA A 1 92 ? 0.868 3.498 -19.368 1.00 96.44 92 ALA A N 1
ATOM 729 C CA . ALA A 1 92 ? 0.917 2.225 -18.667 1.00 96.44 92 ALA A CA 1
ATOM 730 C C . ALA A 1 92 ? 0.304 2.347 -17.270 1.00 96.44 92 ALA A C 1
ATOM 732 O O . ALA A 1 92 ? 0.399 3.378 -16.599 1.00 96.44 92 ALA A O 1
ATOM 733 N N . VAL A 1 93 ? -0.293 1.247 -16.819 1.00 97.44 93 VAL A N 1
ATOM 734 C CA . VAL A 1 93 ? -0.599 1.060 -15.404 1.00 97.44 93 VAL A CA 1
ATOM 735 C C . VAL A 1 93 ? 0.719 0.734 -14.720 1.00 97.44 93 VAL A C 1
ATOM 737 O O . VAL A 1 93 ? 1.279 -0.333 -14.948 1.00 97.44 93 VAL A O 1
ATOM 740 N N . VAL A 1 94 ? 1.222 1.674 -13.929 1.00 97.44 94 VAL A N 1
ATOM 741 C CA . VAL A 1 94 ? 2.520 1.548 -13.249 1.00 97.44 94 VAL A CA 1
ATOM 742 C C . VAL A 1 94 ? 2.362 1.110 -11.797 1.00 97.44 94 VAL A C 1
ATOM 744 O O . VAL A 1 94 ? 3.305 0.598 -11.208 1.00 97.44 94 VAL A O 1
ATOM 747 N N . MET A 1 95 ? 1.160 1.255 -11.237 1.00 98.12 95 MET A N 1
ATOM 748 C CA . MET A 1 95 ? 0.796 0.744 -9.922 1.00 98.12 95 MET A CA 1
ATOM 749 C C . MET A 1 95 ? -0.631 0.201 -9.971 1.00 98.12 95 MET A C 1
ATOM 751 O O . MET A 1 95 ? -1.515 0.800 -10.587 1.00 98.12 95 MET A O 1
ATOM 755 N N . ALA A 1 96 ? -0.862 -0.923 -9.313 1.00 98.12 96 ALA A N 1
ATOM 756 C CA . ALA A 1 96 ? -2.190 -1.417 -8.998 1.00 98.12 96 ALA A CA 1
ATOM 757 C C . ALA A 1 96 ? -2.326 -1.547 -7.480 1.00 98.12 96 ALA A C 1
ATOM 759 O O . ALA A 1 96 ? -1.331 -1.695 -6.778 1.00 98.12 96 ALA A O 1
ATOM 760 N N . ASP A 1 97 ? -3.552 -1.464 -6.983 1.00 98.38 97 ASP A N 1
ATOM 761 C CA . ASP A 1 97 ? -3.861 -1.542 -5.557 1.00 98.38 97 ASP A CA 1
ATOM 762 C C . ASP A 1 97 ? -5.015 -2.507 -5.350 1.00 98.38 97 ASP A C 1
ATOM 764 O O . ASP A 1 97 ? -6.075 -2.341 -5.961 1.00 98.38 97 ASP A O 1
ATOM 768 N N . VAL A 1 98 ? -4.807 -3.522 -4.514 1.00 98.56 98 VAL A N 1
ATOM 769 C CA . VAL A 1 98 ? -5.906 -4.367 -4.052 1.00 98.56 98 VAL A CA 1
ATOM 770 C C . VAL A 1 98 ? -6.408 -3.829 -2.726 1.00 98.56 98 VAL A C 1
ATOM 772 O O . VAL A 1 98 ? -5.718 -3.919 -1.715 1.00 98.56 98 VAL A O 1
ATOM 775 N N . VAL A 1 99 ? -7.647 -3.347 -2.725 1.00 98.50 99 VAL A N 1
ATOM 776 C CA . VAL A 1 99 ? -8.332 -2.944 -1.500 1.00 98.50 99 VAL A CA 1
ATOM 777 C C . VAL A 1 99 ? -9.107 -4.138 -0.970 1.00 98.50 99 VAL A C 1
ATOM 779 O O . VAL A 1 99 ? -9.986 -4.669 -1.654 1.00 98.50 99 VAL A O 1
ATOM 782 N N . VAL A 1 100 ? -8.792 -4.561 0.252 1.00 98.50 100 VAL A N 1
ATOM 783 C CA . VAL A 1 100 ? -9.462 -5.670 0.936 1.00 98.50 100 VAL A CA 1
ATOM 784 C C . VAL A 1 100 ? -10.124 -5.160 2.203 1.00 98.50 100 VAL A C 1
ATOM 786 O O . VAL A 1 100 ? -9.449 -4.786 3.154 1.00 98.50 100 VAL A O 1
ATOM 789 N N . THR A 1 101 ? -11.451 -5.186 2.241 1.00 98.31 101 THR A N 1
ATOM 790 C CA . THR A 1 101 ? -12.223 -4.865 3.447 1.00 98.31 101 THR A CA 1
ATOM 791 C C . THR A 1 101 ? -12.343 -6.096 4.336 1.00 98.31 101 THR A C 1
ATOM 793 O O . THR A 1 101 ? -12.665 -7.179 3.826 1.00 98.31 101 THR A O 1
ATOM 796 N N . LEU A 1 102 ? -12.150 -5.911 5.646 1.00 98.38 102 LEU A N 1
ATOM 797 C CA . LEU A 1 102 ? -12.360 -6.930 6.672 1.00 98.38 102 LEU A CA 1
ATOM 798 C C . LEU A 1 102 ? -13.743 -7.591 6.491 1.00 98.38 102 LEU A C 1
ATOM 800 O O . LEU A 1 102 ? -14.734 -6.889 6.311 1.00 98.38 102 LEU A O 1
ATOM 804 N N . PRO A 1 103 ? -13.845 -8.925 6.460 1.00 97.31 103 PRO A N 1
ATOM 805 C CA . PRO A 1 103 ? -15.136 -9.611 6.444 1.00 97.31 103 PRO A CA 1
ATOM 806 C C . PRO A 1 103 ? -15.819 -9.613 7.819 1.00 97.31 103 PRO A C 1
ATOM 808 O O . PRO A 1 103 ? -15.153 -9.782 8.836 1.00 97.31 103 PRO A O 1
ATOM 811 N N . ASP A 1 104 ? -17.154 -9.532 7.849 1.00 95.38 104 ASP A N 1
ATOM 812 C CA . ASP A 1 104 ? -17.936 -9.541 9.103 1.00 95.38 104 ASP A CA 1
ATOM 813 C C . ASP A 1 104 ? -17.843 -10.870 9.875 1.00 95.38 104 ASP A C 1
ATOM 815 O O . ASP A 1 104 ? -18.119 -10.922 11.070 1.00 95.38 104 ASP A O 1
ATOM 819 N N . ASN A 1 105 ? -17.457 -11.959 9.203 1.00 96.19 105 ASN A N 1
ATOM 820 C CA . ASN A 1 105 ? -17.298 -13.281 9.808 1.00 96.19 105 ASN A CA 1
ATOM 821 C C . ASN A 1 105 ? -15.879 -13.550 10.342 1.00 96.19 105 ASN A C 1
ATOM 823 O O . ASN A 1 105 ? -15.605 -14.667 10.785 1.00 96.19 105 ASN A O 1
ATOM 827 N N . VAL A 1 106 ? -14.970 -12.569 10.297 1.00 97.62 106 VAL A N 1
ATOM 828 C CA . VAL A 1 106 ? -13.689 -12.676 11.005 1.00 97.62 106 VAL A CA 1
ATOM 829 C C . VAL A 1 106 ? -13.957 -12.595 12.504 1.00 97.62 106 VAL A C 1
ATOM 831 O O . VAL A 1 106 ? -14.651 -11.704 12.989 1.00 97.62 106 VAL A O 1
ATOM 834 N N . ARG A 1 107 ? -13.413 -13.555 13.255 1.00 97.50 107 ARG A N 1
ATOM 835 C CA . ARG A 1 107 ? -13.544 -13.585 14.711 1.00 97.50 107 ARG A CA 1
ATOM 836 C C . ARG A 1 107 ? -12.897 -12.336 15.315 1.00 97.50 107 ARG A C 1
ATOM 838 O O . ARG A 1 107 ? -11.779 -11.980 14.955 1.00 97.50 107 ARG A O 1
ATOM 845 N N . LYS A 1 108 ? -13.571 -11.725 16.293 1.00 95.62 108 LYS A N 1
ATOM 846 C CA . LYS A 1 108 ? -13.022 -10.598 17.056 1.00 9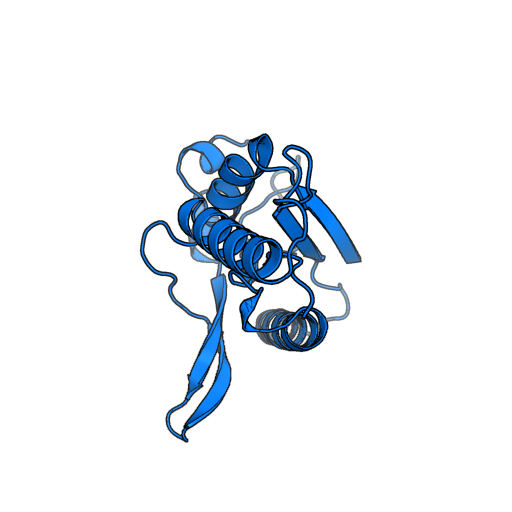5.62 108 LYS A CA 1
ATOM 847 C C . LYS A 1 108 ? -11.652 -10.955 17.649 1.00 95.62 108 LYS A C 1
ATOM 849 O O . LYS A 1 108 ? -11.540 -11.959 18.356 1.00 95.62 108 LYS A O 1
ATOM 854 N N . GLY A 1 109 ? -10.647 -10.125 17.388 1.00 95.88 109 GLY A N 1
ATOM 855 C CA . GLY A 1 109 ? -9.246 -10.339 17.766 1.00 95.88 109 GLY A CA 1
ATOM 856 C C . GLY A 1 109 ? -8.373 -10.977 16.674 1.00 95.88 109 GLY A C 1
ATOM 857 O O . GLY A 1 109 ? -7.149 -10.941 16.793 1.00 95.88 109 GLY A O 1
ATOM 858 N N . ASP A 1 110 ? -8.963 -11.535 15.610 1.00 97.81 110 ASP A N 1
ATOM 859 C CA . ASP A 1 110 ? -8.234 -12.114 14.472 1.00 97.81 110 ASP A CA 1
ATOM 860 C C . ASP A 1 110 ? -8.085 -11.136 13.287 1.00 97.81 110 ASP A C 1
ATOM 862 O O . ASP A 1 110 ? -7.548 -11.509 12.242 1.00 97.81 110 ASP A O 1
ATOM 866 N N . GLU A 1 111 ? -8.507 -9.877 13.419 1.00 97.00 111 GLU A N 1
ATOM 867 C CA . GLU A 1 111 ? -8.505 -8.884 12.334 1.00 97.00 111 GLU A CA 1
ATOM 868 C C . GLU A 1 111 ? -7.089 -8.657 11.784 1.00 97.00 111 GLU A C 1
ATOM 870 O O . GLU A 1 111 ? -6.854 -8.694 10.574 1.00 97.00 111 GLU A O 1
ATOM 875 N N . ASP A 1 112 ? -6.100 -8.512 12.670 1.00 96.50 112 ASP A N 1
ATOM 876 C CA . ASP A 1 112 ? -4.712 -8.319 12.245 1.00 96.50 112 ASP A CA 1
ATOM 877 C C . ASP A 1 112 ? -4.147 -9.564 11.553 1.00 96.50 112 ASP A C 1
ATOM 879 O O . ASP A 1 112 ? -3.368 -9.473 10.598 1.00 96.50 112 ASP A O 1
ATOM 883 N N . ARG A 1 113 ? -4.544 -10.750 12.030 1.00 97.88 113 ARG A N 1
ATOM 884 C CA . ARG A 1 113 ? -4.156 -12.029 11.431 1.00 97.88 113 ARG A CA 1
ATOM 885 C C . ARG A 1 113 ? -4.753 -12.163 10.034 1.00 97.88 113 ARG A C 1
ATOM 887 O O . ARG A 1 113 ? -4.038 -12.587 9.126 1.00 97.88 113 ARG A O 1
ATOM 894 N N . PHE A 1 114 ? -6.011 -11.765 9.852 1.00 98.50 114 PHE A N 1
ATOM 895 C CA . PHE A 1 114 ? -6.673 -11.734 8.552 1.00 98.50 114 PHE A CA 1
ATOM 896 C C . PHE A 1 114 ? -5.887 -10.882 7.548 1.00 98.50 114 PHE A C 1
ATOM 898 O O . PHE A 1 114 ? -5.546 -11.371 6.467 1.00 98.50 114 PHE A O 1
ATOM 905 N N . PHE A 1 115 ? -5.525 -9.647 7.907 1.00 98.62 115 PHE A N 1
ATOM 906 C CA . PHE A 1 115 ? -4.787 -8.764 6.999 1.00 98.62 115 PHE A CA 1
ATOM 907 C C . PHE A 1 115 ? -3.383 -9.282 6.680 1.00 98.62 115 PHE A C 1
ATOM 909 O O . PHE A 1 115 ? -2.978 -9.285 5.519 1.00 98.62 115 PHE A O 1
ATOM 916 N N . ARG A 1 116 ? -2.658 -9.819 7.668 1.00 98.44 116 ARG A N 1
ATOM 917 C CA . ARG A 1 116 ? -1.337 -10.427 7.440 1.00 98.44 116 ARG A CA 1
ATOM 918 C C . ARG A 1 116 ? -1.393 -11.626 6.491 1.00 98.44 116 ARG A C 1
ATOM 920 O O . ARG A 1 116 ? -0.567 -11.725 5.586 1.00 98.44 116 ARG A O 1
ATOM 927 N N . LEU A 1 117 ? -2.354 -12.532 6.680 1.00 98.25 117 LEU A N 1
ATOM 928 C CA . LEU A 1 117 ? -2.527 -13.698 5.806 1.00 98.25 117 LEU A CA 1
ATOM 929 C C . LEU A 1 117 ? -2.972 -13.287 4.400 1.00 98.25 117 LEU A C 1
ATOM 931 O O . LEU A 1 117 ? -2.488 -13.842 3.416 1.00 98.25 117 LEU A O 1
ATOM 935 N N . THR A 1 118 ? -3.833 -12.273 4.303 1.00 98.56 118 THR A N 1
ATOM 936 C CA . THR A 1 118 ? -4.241 -11.680 3.025 1.00 98.56 118 THR A CA 1
ATOM 937 C C . THR A 1 118 ? -3.037 -11.095 2.288 1.00 98.56 118 THR A C 1
ATOM 939 O O . THR A 1 118 ? -2.831 -11.399 1.115 1.00 98.56 118 THR A O 1
ATOM 942 N N . TYR A 1 119 ? -2.197 -10.313 2.969 1.00 98.62 119 TYR A N 1
ATOM 943 C CA . TYR A 1 119 ? -0.993 -9.741 2.372 1.00 98.62 119 TYR A CA 1
ATOM 944 C C . TYR A 1 119 ? -0.002 -10.828 1.934 1.00 98.62 119 TYR A C 1
ATOM 946 O O . TYR A 1 119 ? 0.531 -10.753 0.827 1.00 98.62 119 TYR A O 1
ATOM 954 N N . TRP A 1 120 ? 0.196 -11.880 2.741 1.00 98.44 120 TRP A N 1
ATOM 955 C CA . TRP A 1 120 ? 1.003 -13.047 2.357 1.00 98.44 120 TRP A CA 1
ATOM 956 C C . TRP A 1 120 ? 0.472 -13.715 1.082 1.00 98.44 120 TRP A C 1
ATOM 958 O O . TRP A 1 120 ? 1.235 -13.963 0.149 1.00 98.44 120 TRP A O 1
ATOM 968 N N . TYR A 1 121 ? -0.838 -13.970 1.008 1.00 98.31 121 TYR A N 1
ATOM 969 C CA . TYR A 1 121 ? -1.471 -14.548 -0.179 1.00 98.31 121 TYR A CA 1
ATOM 970 C C . TYR A 1 121 ? -1.254 -13.676 -1.425 1.00 98.31 121 TYR A C 1
ATOM 972 O O . TYR A 1 121 ? -0.796 -14.175 -2.453 1.00 98.31 121 TYR A O 1
ATOM 980 N N . LEU A 1 122 ? -1.531 -12.372 -1.331 1.00 98.19 122 LEU A N 1
ATOM 981 C CA . LEU A 1 122 ? -1.391 -11.447 -2.461 1.00 98.19 122 LEU A CA 1
ATOM 982 C C . LEU A 1 122 ? 0.068 -11.296 -2.902 1.00 98.19 122 LEU A C 1
ATOM 984 O O . LEU A 1 122 ? 0.333 -11.264 -4.099 1.00 98.19 122 LEU A O 1
ATOM 988 N N . SER A 1 123 ? 1.013 -11.293 -1.961 1.00 97.44 123 SER A N 1
ATOM 989 C CA . SER A 1 123 ? 2.445 -11.230 -2.269 1.00 97.44 123 SER A CA 1
ATOM 990 C C . SER A 1 123 ? 2.924 -12.445 -3.061 1.00 97.44 123 SER A C 1
ATOM 992 O O . SER A 1 123 ? 3.680 -12.295 -4.013 1.00 97.44 123 SER A O 1
ATOM 994 N N . ASN A 1 124 ? 2.453 -13.649 -2.717 1.00 96.06 124 ASN A N 1
ATOM 995 C CA . ASN A 1 124 ? 2.765 -14.850 -3.499 1.00 96.06 124 ASN A CA 1
ATOM 996 C C . ASN A 1 124 ? 2.117 -14.817 -4.888 1.00 96.06 124 ASN A C 1
ATOM 998 O O . ASN A 1 124 ? 2.653 -15.386 -5.832 1.00 96.06 124 ASN A O 1
ATOM 1002 N N . LYS A 1 125 ? 0.962 -14.155 -5.022 1.00 95.94 125 LYS A N 1
ATOM 1003 C CA . LYS A 1 125 ? 0.234 -14.068 -6.290 1.00 95.94 125 LYS A CA 1
ATOM 1004 C C . LYS A 1 125 ? 0.810 -13.032 -7.253 1.00 95.94 125 LYS A C 1
ATOM 1006 O O . LYS A 1 125 ? 0.771 -13.254 -8.458 1.00 95.94 125 LYS A O 1
ATOM 1011 N N . PHE A 1 126 ? 1.291 -11.902 -6.739 1.00 95.94 126 PHE A N 1
ATOM 1012 C CA . PHE A 1 126 ? 1.777 -10.783 -7.553 1.00 95.94 126 PHE A CA 1
ATOM 1013 C C . PHE A 1 126 ? 3.298 -10.637 -7.567 1.00 95.94 126 PHE A C 1
ATOM 1015 O O . PHE A 1 126 ? 3.803 -9.754 -8.253 1.00 95.94 126 PHE A O 1
ATOM 1022 N N . GLY A 1 127 ? 4.019 -11.498 -6.848 1.00 96.06 127 GLY A N 1
ATOM 1023 C CA . GLY A 1 127 ? 5.466 -11.422 -6.679 1.00 96.06 127 GLY A CA 1
ATOM 1024 C C . GLY A 1 127 ? 5.836 -10.518 -5.506 1.00 96.06 127 GLY A C 1
ATOM 1025 O O . GLY A 1 127 ? 5.429 -9.359 -5.435 1.00 96.06 127 GLY A O 1
ATOM 1026 N N . ILE A 1 128 ? 6.629 -11.045 -4.572 1.00 95.12 128 ILE A N 1
ATOM 1027 C CA . ILE A 1 128 ? 7.007 -10.342 -3.337 1.00 95.12 128 ILE A CA 1
ATOM 1028 C C . ILE A 1 128 ? 7.739 -9.029 -3.652 1.00 95.12 128 ILE A C 1
ATOM 1030 O O . ILE A 1 128 ? 7.440 -7.999 -3.047 1.00 95.12 128 ILE A O 1
ATOM 1034 N N . ASP A 1 129 ? 8.607 -9.036 -4.663 1.00 94.00 129 ASP A N 1
ATOM 1035 C CA . ASP A 1 129 ? 9.399 -7.871 -5.079 1.00 94.00 129 ASP A CA 1
ATOM 1036 C C . ASP A 1 129 ? 8.570 -6.760 -5.735 1.00 94.00 129 ASP A C 1
ATOM 1038 O O . ASP A 1 129 ? 9.026 -5.616 -5.840 1.00 94.00 129 ASP A O 1
ATOM 1042 N N . ASN A 1 130 ? 7.338 -7.071 -6.147 1.00 96.75 130 ASN A N 1
ATOM 1043 C CA . ASN A 1 130 ? 6.390 -6.095 -6.670 1.00 96.75 130 ASN A CA 1
ATOM 1044 C C . ASN A 1 130 ? 5.613 -5.380 -5.567 1.00 96.75 130 ASN A C 1
ATOM 1046 O O . ASN A 1 130 ? 5.081 -4.293 -5.807 1.00 96.75 130 ASN A O 1
ATOM 1050 N N . MET A 1 131 ? 5.556 -5.935 -4.360 1.00 97.25 131 MET A N 1
ATOM 1051 C CA . MET A 1 131 ? 4.761 -5.376 -3.271 1.00 97.25 131 MET A CA 1
ATOM 1052 C C . MET A 1 131 ? 5.377 -4.079 -2.740 1.00 97.25 131 MET A C 1
ATOM 1054 O O . MET A 1 131 ? 6.593 -3.885 -2.786 1.00 97.25 131 MET A O 1
ATOM 1058 N N . MET A 1 132 ? 4.537 -3.168 -2.252 1.00 97.00 132 MET A N 1
ATOM 1059 C CA . MET A 1 132 ? 4.962 -1.894 -1.652 1.00 97.00 132 MET A CA 1
ATOM 1060 C C . MET A 1 132 ? 4.534 -1.765 -0.180 1.00 97.00 132 MET A C 1
ATOM 1062 O O . MET A 1 132 ? 4.701 -0.705 0.415 1.00 97.00 132 MET A O 1
ATOM 1066 N N . GLY A 1 133 ? 4.002 -2.843 0.407 1.00 97.31 133 GLY A N 1
ATOM 1067 C CA . GLY A 1 133 ? 3.417 -2.885 1.750 1.00 97.31 133 GLY A CA 1
ATOM 1068 C C . GLY A 1 133 ? 1.907 -3.125 1.720 1.00 97.31 133 GLY A C 1
ATOM 1069 O O . GLY A 1 133 ? 1.266 -3.008 0.676 1.00 97.31 133 GLY A O 1
ATOM 1070 N N . GLY A 1 134 ? 1.346 -3.508 2.865 1.00 98.12 134 GLY A N 1
ATOM 1071 C CA . GLY A 1 134 ? -0.095 -3.543 3.106 1.00 98.12 134 GLY A CA 1
ATOM 1072 C C . GLY A 1 134 ? -0.468 -2.491 4.146 1.00 98.12 134 GLY A C 1
ATOM 1073 O O . GLY A 1 134 ? -0.005 -2.573 5.279 1.00 98.12 134 GLY A O 1
ATOM 1074 N N . PHE A 1 135 ? -1.282 -1.511 3.774 1.00 98.31 135 PHE A N 1
ATOM 1075 C CA . PHE A 1 135 ? -1.637 -0.355 4.601 1.00 98.31 135 PHE A CA 1
ATOM 1076 C C . PHE A 1 135 ? -3.051 -0.546 5.118 1.00 98.31 135 PHE A C 1
ATOM 1078 O O . PHE A 1 135 ? -4.009 -0.456 4.353 1.00 98.31 135 PHE A O 1
ATOM 1085 N N . VAL A 1 136 ? -3.170 -0.903 6.394 1.00 98.50 136 VAL A N 1
ATOM 1086 C CA . VAL A 1 136 ? -4.453 -1.163 7.042 1.00 98.50 136 VAL A CA 1
ATOM 1087 C C . VAL A 1 136 ? -4.946 0.107 7.704 1.00 98.50 136 VAL A C 1
ATOM 1089 O O . VAL A 1 136 ? -4.316 0.598 8.640 1.00 98.50 136 VAL A O 1
ATOM 1092 N N . HIS A 1 137 ? -6.097 0.570 7.239 1.00 97.69 137 HIS A N 1
ATOM 1093 C CA . HIS A 1 137 ? -6.784 1.750 7.727 1.00 97.69 137 HIS A CA 1
ATOM 1094 C C . HIS A 1 137 ? -7.921 1.343 8.658 1.00 97.69 137 HIS A C 1
ATOM 1096 O O . HIS A 1 137 ? -8.796 0.551 8.290 1.00 97.69 137 HIS A O 1
ATOM 1102 N N . LYS A 1 138 ? -7.870 1.871 9.881 1.00 97.31 138 LYS A N 1
ATOM 1103 C CA . LYS A 1 138 ? -8.865 1.706 10.958 1.00 97.31 138 LYS A CA 1
ATOM 1104 C C . LYS A 1 138 ? -9.404 3.063 11.430 1.00 97.31 138 LYS A C 1
ATOM 1106 O O . LYS A 1 138 ? -10.103 3.169 12.450 1.00 97.31 138 LYS A O 1
ATOM 1111 N N . ASP A 1 139 ? -9.022 4.113 10.718 1.00 96.62 139 ASP A N 1
ATOM 1112 C CA . ASP A 1 139 ? -9.214 5.516 11.041 1.00 96.62 139 ASP A CA 1
ATOM 1113 C C . ASP A 1 139 ? -10.389 6.168 10.316 1.00 96.62 139 ASP A C 1
ATOM 1115 O O . ASP A 1 139 ? -10.871 7.211 10.754 1.00 96.62 139 ASP A O 1
ATOM 1119 N N . GLU A 1 140 ? -10.877 5.542 9.250 1.00 95.94 140 GLU A N 1
ATOM 1120 C CA . GLU A 1 140 ? -11.981 6.081 8.468 1.00 95.94 140 GLU A CA 1
ATOM 1121 C C . GLU A 1 140 ? -13.329 5.984 9.201 1.00 95.94 140 GLU A C 1
ATOM 1123 O O . GLU A 1 140 ? -13.592 5.057 9.977 1.00 95.94 140 GLU A O 1
ATOM 1128 N N . VAL A 1 141 ? -14.204 6.951 8.930 1.00 96.44 141 VAL A N 1
ATOM 1129 C CA . VAL A 1 141 ? -15.551 7.071 9.495 1.00 96.44 141 VAL A CA 1
ATOM 1130 C C . VAL A 1 141 ? -16.606 7.218 8.399 1.00 96.44 141 VAL A C 1
ATOM 1132 O O . VAL A 1 141 ? -16.350 7.730 7.307 1.00 96.44 141 VAL A O 1
ATOM 1135 N N . LEU A 1 142 ? -17.814 6.737 8.682 1.00 94.62 142 LEU A N 1
ATOM 1136 C CA . LEU A 1 142 ? -18.994 6.943 7.850 1.00 94.62 142 LEU A CA 1
ATOM 1137 C C . LEU A 1 142 ? -19.533 8.373 8.030 1.00 94.62 142 LEU A C 1
ATOM 1139 O O . LEU A 1 142 ? -19.120 9.108 8.924 1.00 94.62 142 LEU A O 1
ATOM 1143 N N . LYS A 1 143 ? -20.500 8.774 7.193 1.00 92.56 143 LYS A N 1
ATOM 1144 C CA . LYS A 1 143 ? -21.099 10.126 7.234 1.00 92.56 143 LYS A CA 1
ATOM 1145 C C . LYS A 1 143 ? -21.750 10.481 8.574 1.00 92.56 143 LYS A C 1
ATOM 1147 O O . LYS A 1 143 ? -21.891 11.657 8.883 1.00 92.56 143 LYS A O 1
ATOM 1152 N N . ASP A 1 144 ? -22.175 9.480 9.336 1.00 93.62 144 ASP A N 1
ATOM 1153 C CA . ASP A 1 144 ? -22.757 9.637 10.672 1.00 93.62 144 ASP A CA 1
ATOM 1154 C C . ASP A 1 144 ? -21.697 9.670 11.794 1.00 93.62 144 ASP A C 1
ATOM 1156 O O . ASP A 1 144 ? -22.045 9.706 12.972 1.00 93.62 144 ASP A O 1
ATOM 1160 N N . GLY A 1 145 ? -20.406 9.657 11.440 1.00 91.62 145 GLY A N 1
ATOM 1161 C CA . GLY A 1 145 ? -19.276 9.668 12.367 1.00 91.62 145 GLY A CA 1
ATOM 1162 C C . GLY A 1 145 ? -18.943 8.303 12.973 1.00 91.62 145 GLY A C 1
ATOM 1163 O O . GLY A 1 145 ? -17.998 8.198 13.757 1.00 91.62 145 GLY A O 1
ATOM 1164 N N . THR A 1 146 ? -19.686 7.245 12.634 1.00 94.94 146 THR A N 1
ATOM 1165 C CA . THR A 1 146 ? -19.382 5.897 13.124 1.00 94.94 146 THR A CA 1
ATOM 1166 C C . THR A 1 146 ? -18.156 5.308 12.415 1.00 94.94 146 THR A C 1
ATOM 1168 O O . THR A 1 146 ? -17.848 5.698 11.288 1.00 94.94 146 THR A O 1
ATOM 1171 N N . PRO A 1 147 ? -17.424 4.372 13.049 1.00 95.62 147 PRO A N 1
ATOM 1172 C CA . PRO A 1 147 ? -16.280 3.716 12.422 1.00 95.62 147 PRO A CA 1
ATOM 1173 C C . PRO A 1 147 ? -16.650 3.075 11.079 1.00 95.62 147 PRO A C 1
ATOM 1175 O O . PRO A 1 147 ? -17.563 2.248 11.020 1.00 95.62 147 PRO A O 1
ATOM 1178 N N . ALA A 1 148 ? -15.910 3.392 10.017 1.00 95.81 148 ALA A N 1
ATOM 1179 C CA . ALA A 1 148 ? -15.972 2.611 8.793 1.00 95.81 148 ALA A CA 1
ATOM 1180 C C . ALA A 1 148 ? -15.345 1.228 9.026 1.00 95.81 148 ALA A C 1
ATOM 1182 O O . ALA A 1 148 ? -14.587 1.007 9.973 1.00 95.81 148 ALA A O 1
ATOM 1183 N N . ARG A 1 149 ? -15.670 0.272 8.152 1.00 96.06 149 ARG A N 1
ATOM 1184 C CA . ARG A 1 149 ? -15.097 -1.070 8.248 1.00 96.06 149 ARG A CA 1
ATOM 1185 C C . ARG A 1 149 ? -13.610 -1.027 7.883 1.00 96.06 149 ARG A C 1
ATOM 1187 O O . ARG A 1 149 ? -13.261 -0.537 6.806 1.00 96.06 149 ARG A O 1
ATOM 1194 N N . ASP A 1 150 ? -12.775 -1.600 8.748 1.00 97.81 150 ASP A N 1
ATOM 1195 C CA . ASP A 1 150 ? -11.337 -1.736 8.520 1.00 97.81 150 ASP A CA 1
ATOM 1196 C C . ASP A 1 150 ? -11.052 -2.322 7.133 1.00 97.81 150 ASP A C 1
ATOM 1198 O O . ASP A 1 150 ? -11.701 -3.276 6.676 1.00 97.81 150 ASP A O 1
ATOM 1202 N N . HIS A 1 151 ? -10.048 -1.780 6.460 1.00 98.44 151 HIS A N 1
ATOM 1203 C CA . HIS A 1 151 ? -9.628 -2.266 5.154 1.00 98.44 151 HIS A CA 1
ATOM 1204 C C . HIS A 1 151 ? -8.129 -2.088 4.956 1.00 98.44 151 HIS A C 1
ATOM 1206 O O . HIS A 1 151 ? -7.483 -1.290 5.624 1.00 98.44 151 HIS A O 1
ATOM 1212 N N . MET A 1 152 ? -7.574 -2.867 4.035 1.00 98.69 152 MET A N 1
ATOM 1213 C CA . MET A 1 152 ? -6.169 -2.824 3.668 1.00 98.69 152 MET A CA 1
ATOM 1214 C C . MET A 1 152 ? -6.020 -2.424 2.209 1.00 98.69 152 MET A C 1
ATOM 1216 O O . MET A 1 152 ? -6.622 -3.065 1.349 1.00 98.69 152 MET A O 1
ATOM 1220 N N . HIS A 1 153 ? -5.180 -1.431 1.944 1.00 98.56 153 HIS A N 1
ATOM 1221 C CA . HIS A 1 153 ? -4.619 -1.177 0.622 1.00 98.56 153 HIS A CA 1
ATOM 1222 C C . HIS A 1 153 ? -3.357 -2.009 0.430 1.00 98.56 153 HIS A C 1
ATOM 1224 O O . HIS A 1 153 ? -2.521 -2.104 1.330 1.00 98.56 153 HIS A O 1
ATOM 1230 N N . VAL A 1 154 ? -3.205 -2.610 -0.742 1.00 98.50 154 VAL A N 1
ATOM 1231 C CA . VAL A 1 154 ? -2.066 -3.458 -1.095 1.00 98.50 154 VAL A CA 1
ATOM 1232 C C . VAL A 1 154 ? -1.520 -2.994 -2.444 1.00 98.50 154 VAL A C 1
ATOM 1234 O O . VAL A 1 154 ? -1.789 -3.627 -3.474 1.00 98.50 154 VAL A O 1
ATOM 1237 N N . PRO A 1 155 ? -0.779 -1.872 -2.466 1.00 98.12 155 PRO A N 1
ATOM 1238 C CA . PRO A 1 155 ? -0.147 -1.369 -3.673 1.00 98.12 155 PRO A CA 1
ATOM 1239 C C . PRO A 1 155 ? 1.002 -2.269 -4.137 1.00 98.12 155 PRO A C 1
ATOM 1241 O O . PRO A 1 155 ? 1.835 -2.734 -3.351 1.00 98.12 155 PRO A O 1
ATOM 1244 N N . PHE A 1 156 ? 1.068 -2.479 -5.448 1.00 97.94 156 PHE A N 1
ATOM 1245 C CA . PHE A 1 156 ? 2.141 -3.201 -6.118 1.00 97.94 156 PHE A CA 1
ATOM 1246 C C . PHE A 1 156 ? 2.386 -2.655 -7.528 1.00 97.94 156 PHE A C 1
ATOM 1248 O O . PHE A 1 156 ? 1.496 -2.095 -8.173 1.00 97.94 156 PHE A O 1
ATOM 1255 N N . THR A 1 157 ? 3.602 -2.836 -8.035 1.00 97.38 157 THR A N 1
ATOM 1256 C CA . THR A 1 157 ? 3.928 -2.557 -9.442 1.00 97.38 157 THR A CA 1
ATOM 1257 C C . THR A 1 157 ? 3.700 -3.828 -10.264 1.00 97.38 157 THR A C 1
ATOM 1259 O O . THR A 1 157 ? 4.355 -4.826 -9.975 1.00 97.38 157 THR A O 1
ATOM 1262 N N . PRO A 1 158 ? 2.802 -3.849 -11.266 1.00 95.50 158 PRO A N 1
ATOM 1263 C CA . PRO A 1 158 ? 2.405 -5.072 -11.971 1.00 95.50 158 PRO A CA 1
ATOM 1264 C C . PRO A 1 158 ? 3.436 -5.482 -13.035 1.00 95.50 158 PRO A C 1
ATOM 1266 O O . PRO A 1 158 ? 3.178 -5.393 -14.235 1.00 95.50 158 PRO A O 1
ATOM 1269 N N . ILE A 1 159 ? 4.619 -5.896 -12.588 1.00 93.38 159 ILE A N 1
ATOM 1270 C CA . ILE A 1 159 ? 5.710 -6.374 -13.439 1.00 93.38 159 ILE A CA 1
ATOM 1271 C C . ILE A 1 159 ? 5.644 -7.898 -13.457 1.00 93.38 159 ILE A C 1
ATOM 1273 O O . ILE A 1 159 ? 5.598 -8.525 -12.402 1.00 93.38 159 ILE A O 1
ATOM 1277 N N . LEU A 1 160 ? 5.593 -8.473 -14.653 1.00 84.38 160 LEU A N 1
ATOM 1278 C CA . LEU A 1 160 ? 5.710 -9.911 -14.857 1.00 84.38 160 LEU A CA 1
ATOM 1279 C C . LEU A 1 160 ? 7.135 -10.217 -15.308 1.00 84.38 160 LEU A C 1
ATOM 1281 O O . LEU A 1 160 ? 7.720 -9.419 -16.049 1.00 84.38 160 LEU A O 1
ATOM 1285 N N . ASP A 1 161 ? 7.637 -11.358 -14.860 1.00 64.31 161 ASP A N 1
ATOM 1286 C CA . ASP A 1 161 ? 8.897 -11.938 -15.317 1.00 64.31 161 ASP A CA 1
ATOM 1287 C C . ASP A 1 161 ? 8.745 -12.523 -16.734 1.00 64.31 161 ASP A C 1
ATOM 1289 O O . ASP A 1 161 ? 7.652 -13.060 -17.050 1.00 64.31 161 ASP A O 1
#

Sequence (161 aa):
MAHIAKYKATSVGHMLAHYRRDASSLERDNIDPKRVKNDMVVGHYTNKDGRLVVGRVVPREGEPNWGTVERRIERVNEAQKAAGKRATRKDAVVMADVVVTLPDNVRKGDEDRFFRLTYWYLSNKFGIDNMMGGFVHKDEVLKDGTPARDHMHVPFTPILD

Organism: NCBI:txid408170

pLDDT: mean 94.97, std 4.57, range [64.31, 98.69]

Secondary structure (DSSP, 8-state):
-EEEEEE-HHHHHHHHHHHHT-HHHHTSTTB-TTTGGG-EEEEEEE-TTS-EEEEEE-PPTT-S-HHHHHHHHHHHHHHHHHTTPPPPPTT---EEEEEEEPPTTSPTT-HHHHHHHHHHHHHHHH-GGGB--EEEE--BB-TTSPBPPPEEEEEE-----

Foldseek 3Di:
DKDKDFDALVCVQVVLCCLVVPVVNVVDPFFAPVCQVVKFWKAWDQDPVRDTFIDTDDDPVSPPHSVLLVVVLVVVQVVCVVVVHDRDDNRDRSKMKMKFFQDPPQDPPCRRVVQRVVLVVVCVVQPRSFWRIKIWDQGGADPVRHTDTIMIIIMGGRDDD